Protein AF-A0A931MBK7-F1 (afdb_monomer_lite)

Radius of gyration: 20.85 Å; chains: 1; bounding box: 45×31×51 Å

Foldseek 3Di:
DDPDVVVVLVVLLVVLVVCVPPPNVQQCDADPLRAGSVLSVDPNSVVVSVVSVVCCVVVVPPPDDPPVPCLLVVCVVCLVVLVPQDDDVVVDPPVVLVVCSVVSPSDPVNVVVSVVSVCCRPPVD

pLDDT: mean 82.71, std 11.14, range [43.81, 96.56]

Sequence (125 aa):
MERNPVKRFKGQVIYAHIIKKAYPSFLNKLTDKGYAPGDLLTLTGKASIISGFISKKIFKKAGSADDSNSVDEAFEYNRPYFKSLSLNSELFNKQFFEQALQNGNCNHDFLVAMSQAYYHNHIAG

Secondary structure (DSSP, 8-state):
----HHHHHHHHHHHHHHHHHH-GGGGGPPPTTS--GGGGGSHHHHHHHHHHHHHHHHS--TT----TT-HHHHHHHHHHHHHT----TTTS-HHHHHHHHHHT---HHHHHHHHHHHHIIIII-

Structure (mmCIF, N/CA/C/O backbone):
data_AF-A0A931MBK7-F1
#
_entry.id   AF-A0A931MBK7-F1
#
loop_
_atom_site.group_PDB
_atom_site.id
_atom_site.type_symbol
_atom_site.label_atom_id
_atom_site.label_alt_id
_atom_site.label_comp_id
_atom_site.label_asym_id
_atom_site.label_entity_id
_atom_site.label_seq_id
_atom_site.pdbx_PDB_ins_code
_atom_site.Cartn_x
_atom_site.Cartn_y
_atom_site.Cartn_z
_atom_site.occupancy
_atom_site.B_iso_or_equiv
_atom_site.auth_seq_id
_atom_site.auth_comp_id
_atom_site.auth_asym_id
_atom_site.auth_atom_id
_atom_site.pdbx_PDB_model_num
ATOM 1 N N . MET A 1 1 ? 3.934 -8.242 5.032 1.00 55.31 1 MET A N 1
ATOM 2 C CA . MET A 1 1 ? 4.718 -7.596 3.950 1.00 55.31 1 MET A CA 1
ATOM 3 C C . MET A 1 1 ? 6.207 -7.702 4.260 1.00 55.31 1 MET A C 1
ATOM 5 O O . MET A 1 1 ? 6.573 -7.563 5.421 1.00 55.31 1 MET A O 1
ATOM 9 N N . GLU A 1 2 ? 7.050 -7.936 3.249 1.00 67.31 2 GLU A N 1
ATOM 10 C CA . GLU A 1 2 ? 8.518 -7.916 3.387 1.00 67.31 2 GLU A CA 1
ATOM 11 C C . GLU A 1 2 ? 8.984 -6.541 3.893 1.00 67.31 2 GLU A C 1
ATOM 13 O O . GLU A 1 2 ? 8.711 -5.520 3.251 1.00 67.31 2 GLU A O 1
ATOM 18 N N . ARG A 1 3 ? 9.660 -6.521 5.050 1.00 75.00 3 ARG A N 1
ATOM 19 C CA . ARG A 1 3 ? 10.104 -5.288 5.723 1.00 75.00 3 ARG A CA 1
ATOM 20 C C . ARG A 1 3 ? 11.399 -4.729 5.131 1.00 75.00 3 ARG A C 1
ATOM 22 O O . ARG A 1 3 ? 11.666 -3.544 5.295 1.00 75.00 3 ARG A O 1
ATOM 29 N N . ASN A 1 4 ? 12.198 -5.541 4.430 1.00 81.75 4 ASN A N 1
ATOM 30 C CA . ASN A 1 4 ? 13.456 -5.094 3.835 1.00 81.75 4 ASN A CA 1
ATOM 31 C C . ASN A 1 4 ? 13.233 -4.472 2.432 1.00 81.75 4 ASN A C 1
ATOM 33 O O . ASN A 1 4 ? 12.870 -5.194 1.496 1.00 81.75 4 ASN A O 1
ATOM 37 N N . PRO A 1 5 ? 13.508 -3.165 2.231 1.00 80.19 5 PRO A N 1
ATOM 38 C CA . PRO A 1 5 ? 13.262 -2.479 0.957 1.00 80.19 5 PRO A CA 1
ATOM 39 C C . PRO A 1 5 ? 14.062 -3.054 -0.216 1.00 80.19 5 PRO A C 1
ATOM 41 O O . PRO A 1 5 ? 13.561 -3.125 -1.337 1.00 80.19 5 PRO A O 1
ATOM 44 N N . VAL A 1 6 ? 15.291 -3.514 0.038 1.00 85.62 6 VAL A N 1
ATOM 45 C CA . VAL A 1 6 ? 16.171 -4.088 -0.989 1.00 85.62 6 VAL A CA 1
ATOM 46 C C . VAL A 1 6 ? 15.638 -5.442 -1.447 1.00 85.62 6 VAL A C 1
ATOM 48 O O . VAL A 1 6 ? 15.569 -5.707 -2.647 1.00 85.62 6 VAL A O 1
ATOM 51 N N . LYS A 1 7 ? 15.213 -6.297 -0.507 1.00 86.06 7 LYS A N 1
ATOM 52 C CA . LYS A 1 7 ? 14.571 -7.579 -0.842 1.00 86.06 7 LYS A CA 1
ATOM 53 C C . LYS A 1 7 ? 13.265 -7.355 -1.603 1.00 86.06 7 LYS A C 1
ATOM 55 O O . LYS A 1 7 ? 13.031 -8.019 -2.611 1.00 86.06 7 LYS A O 1
ATOM 60 N N . ARG A 1 8 ? 12.465 -6.369 -1.184 1.00 84.31 8 ARG A N 1
ATOM 61 C CA . ARG A 1 8 ? 11.230 -5.980 -1.876 1.00 84.31 8 ARG A CA 1
ATOM 62 C C . ARG A 1 8 ? 11.494 -5.549 -3.319 1.00 84.31 8 ARG A C 1
ATOM 64 O O . ARG A 1 8 ? 10.814 -6.030 -4.220 1.00 84.31 8 ARG A O 1
ATOM 71 N N . PHE A 1 9 ? 12.499 -4.705 -3.544 1.00 88.25 9 PHE A N 1
ATOM 72 C CA . PHE A 1 9 ? 12.889 -4.268 -4.885 1.00 88.25 9 PHE A CA 1
ATOM 73 C C . PHE A 1 9 ? 13.364 -5.437 -5.761 1.00 88.25 9 PHE A C 1
ATOM 75 O O . PHE A 1 9 ? 12.916 -5.579 -6.896 1.00 88.25 9 PHE A O 1
ATOM 82 N N . LYS A 1 10 ? 14.199 -6.339 -5.225 1.00 91.25 10 LYS A N 1
ATOM 83 C CA . LYS A 1 10 ? 14.627 -7.555 -5.944 1.00 91.25 10 LYS A CA 1
ATOM 84 C C . LYS A 1 10 ? 13.436 -8.418 -6.367 1.00 91.25 10 LYS A C 1
ATOM 86 O O . LYS A 1 10 ? 13.383 -8.848 -7.515 1.00 91.25 10 LYS A O 1
ATOM 91 N N . GLY A 1 11 ? 12.466 -8.616 -5.474 1.00 92.69 11 GLY A N 1
ATOM 92 C CA . GLY A 1 11 ? 11.230 -9.332 -5.793 1.00 92.69 11 GLY A CA 1
ATOM 93 C C . GLY A 1 11 ? 10.469 -8.686 -6.952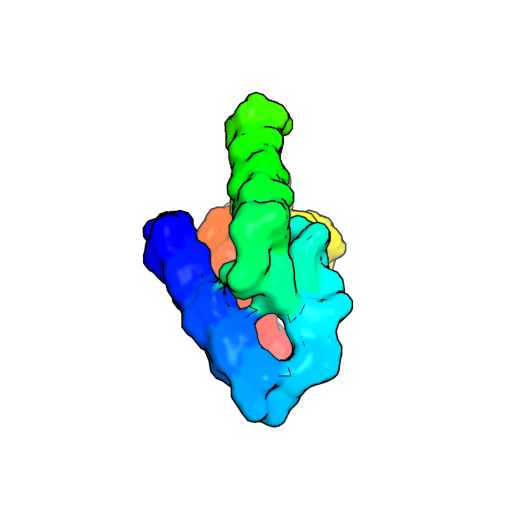 1.00 92.69 11 GLY A C 1
ATOM 94 O O . GLY A 1 11 ? 10.080 -9.371 -7.892 1.00 92.69 11 GLY A O 1
ATOM 95 N N . GLN A 1 12 ? 10.328 -7.359 -6.944 1.00 92.12 12 GLN A N 1
ATOM 96 C CA . GLN A 1 12 ? 9.671 -6.617 -8.027 1.00 92.12 12 GLN A CA 1
ATOM 97 C C . GLN A 1 12 ? 10.378 -6.793 -9.379 1.00 92.12 12 GLN A C 1
ATOM 99 O O . GLN A 1 12 ? 9.708 -6.989 -10.391 1.00 92.12 12 GLN A O 1
ATOM 104 N N . VAL A 1 13 ? 11.714 -6.785 -9.405 1.00 93.81 13 VAL A N 1
ATOM 105 C CA . VAL A 1 13 ? 12.496 -7.034 -10.631 1.00 93.81 13 VAL A CA 1
ATOM 106 C C . VAL A 1 13 ? 12.268 -8.454 -11.161 1.00 93.81 13 VAL A C 1
ATOM 108 O O . VAL A 1 13 ? 12.095 -8.639 -12.365 1.00 93.81 13 VAL A O 1
ATOM 111 N N . ILE A 1 14 ? 12.212 -9.456 -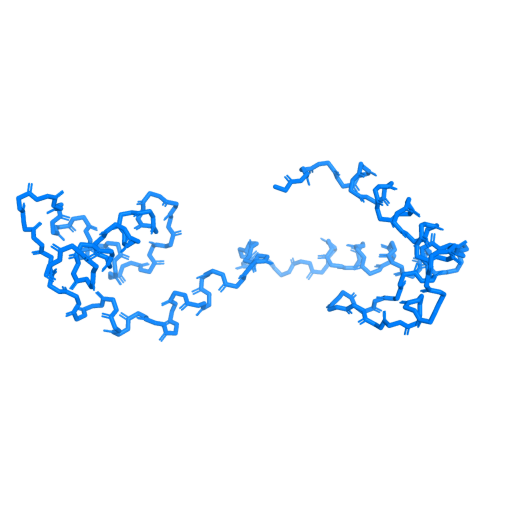10.277 1.00 95.31 14 ILE A N 1
ATOM 112 C CA . ILE A 1 14 ? 11.898 -10.841 -10.665 1.00 95.31 14 ILE A CA 1
ATOM 113 C C . ILE A 1 14 ? 10.502 -10.909 -11.29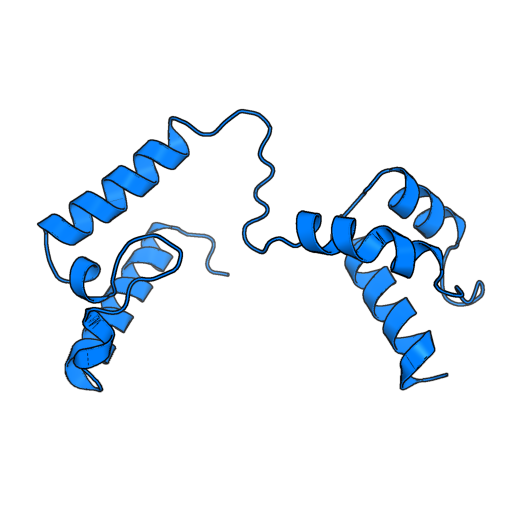5 1.00 95.31 14 ILE A C 1
ATOM 115 O O . ILE A 1 14 ? 10.353 -11.461 -12.385 1.00 95.31 14 ILE A O 1
ATOM 119 N N . TYR A 1 15 ? 9.496 -10.290 -10.669 1.00 93.50 15 TYR A N 1
ATOM 120 C CA . TYR A 1 15 ? 8.142 -10.235 -11.226 1.00 93.50 15 TYR A CA 1
ATOM 121 C C . TYR A 1 15 ? 8.098 -9.549 -12.593 1.00 93.50 15 TYR A C 1
ATOM 123 O O . TYR A 1 15 ? 7.443 -10.056 -13.498 1.00 93.50 15 TYR A O 1
ATOM 131 N N . ALA A 1 16 ? 8.837 -8.457 -12.791 1.00 94.69 16 ALA A N 1
ATOM 132 C CA . ALA A 1 16 ? 8.923 -7.799 -14.092 1.00 94.69 16 ALA A CA 1
ATOM 133 C C . ALA A 1 16 ? 9.509 -8.726 -15.177 1.00 94.69 16 ALA A C 1
ATOM 135 O O . ALA A 1 16 ? 9.005 -8.761 -16.300 1.00 94.69 16 ALA A O 1
ATOM 136 N N . HIS A 1 17 ? 10.519 -9.539 -14.848 1.00 96.56 17 HIS A N 1
ATOM 137 C CA . HIS A 1 17 ? 11.047 -10.548 -15.772 1.00 96.56 17 HIS A CA 1
ATOM 138 C C . HIS A 1 17 ? 10.052 -11.675 -16.070 1.00 96.56 17 HIS A C 1
ATOM 140 O O . HIS A 1 17 ? 9.988 -12.131 -17.213 1.00 96.56 17 HIS A O 1
ATOM 146 N N . ILE A 1 18 ? 9.271 -12.112 -15.078 1.00 96.19 18 ILE A N 1
ATOM 147 C CA . ILE A 1 18 ? 8.207 -13.106 -15.272 1.00 96.19 18 ILE A CA 1
ATOM 148 C C . ILE A 1 18 ? 7.127 -12.539 -16.198 1.00 96.19 18 ILE A C 1
ATOM 150 O O . ILE A 1 18 ? 6.794 -13.177 -17.192 1.00 96.19 18 ILE A O 1
ATOM 154 N N . ILE A 1 19 ? 6.647 -11.318 -15.941 1.00 95.06 19 ILE A N 1
ATOM 155 C CA . ILE A 1 19 ? 5.647 -10.633 -16.775 1.00 95.06 19 ILE A CA 1
ATOM 156 C C . ILE A 1 19 ? 6.155 -10.486 -18.210 1.00 95.06 19 ILE A C 1
ATOM 158 O O . ILE A 1 19 ? 5.424 -10.785 -19.149 1.00 95.06 19 ILE A O 1
ATOM 162 N N . LYS A 1 20 ? 7.427 -10.113 -18.397 1.00 95.94 20 LYS A N 1
ATOM 163 C CA . LYS A 1 20 ? 8.042 -10.016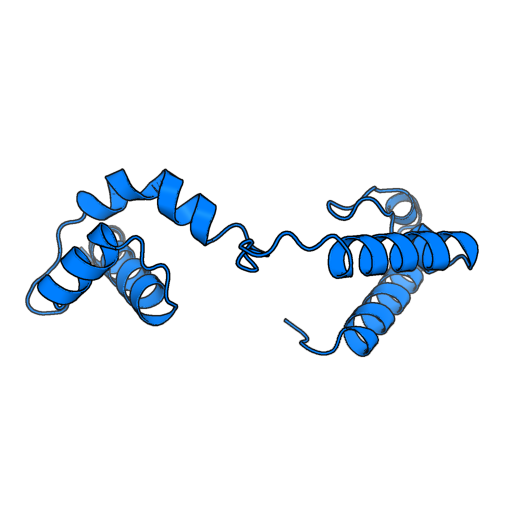 -19.728 1.00 95.94 20 LYS A CA 1
ATOM 164 C C . LYS A 1 20 ? 7.973 -11.325 -20.517 1.00 95.94 20 LYS A C 1
ATOM 166 O O . LYS A 1 20 ? 7.898 -11.272 -21.738 1.00 95.94 20 LYS A O 1
ATOM 171 N N . LYS A 1 21 ? 8.038 -12.478 -19.847 1.00 95.88 21 LYS A N 1
ATOM 172 C CA . LYS A 1 21 ? 7.967 -13.792 -20.500 1.00 95.88 21 LYS A CA 1
ATOM 173 C C . LYS A 1 21 ? 6.535 -14.293 -20.665 1.00 95.88 21 LYS A C 1
ATOM 175 O O . LYS A 1 21 ? 6.218 -14.857 -21.702 1.00 95.88 21 LYS A O 1
ATOM 180 N N . ALA A 1 22 ? 5.698 -14.111 -19.648 1.00 96.38 22 ALA A N 1
ATOM 181 C CA . ALA A 1 22 ? 4.357 -14.682 -19.606 1.00 96.38 22 ALA A CA 1
ATOM 182 C C . ALA A 1 22 ? 3.315 -13.810 -20.319 1.00 96.38 22 ALA A C 1
ATOM 184 O O . ALA A 1 22 ? 2.459 -14.332 -21.026 1.00 96.38 22 ALA A O 1
ATOM 185 N N . TYR A 1 23 ? 3.367 -12.488 -20.126 1.00 94.44 23 TYR A N 1
ATOM 186 C CA . TYR A 1 23 ? 2.359 -11.568 -20.649 1.00 94.44 23 TYR A CA 1
ATOM 187 C C . TYR A 1 23 ? 2.911 -10.133 -20.815 1.00 94.44 23 TYR A C 1
ATOM 189 O O . TYR A 1 23 ? 2.678 -9.259 -19.972 1.00 94.44 23 TYR A O 1
ATOM 197 N N . PRO A 1 24 ? 3.659 -9.856 -21.903 1.00 94.06 24 PRO A N 1
ATOM 198 C CA . PRO A 1 24 ? 4.425 -8.616 -22.068 1.00 94.06 24 PRO A CA 1
ATOM 199 C C . PRO A 1 24 ? 3.602 -7.324 -22.033 1.00 94.06 24 PRO A C 1
ATOM 201 O O . PRO A 1 24 ? 4.118 -6.282 -21.635 1.00 94.06 24 PRO A O 1
ATOM 204 N N . SER A 1 25 ? 2.323 -7.364 -22.418 1.00 94.31 25 SER A N 1
ATOM 205 C CA . SER A 1 25 ? 1.459 -6.174 -22.451 1.00 94.31 25 SER A CA 1
ATOM 206 C C . SER A 1 25 ? 1.233 -5.556 -21.066 1.00 94.31 25 SER A C 1
ATOM 208 O O . SER A 1 25 ? 0.906 -4.375 -20.959 1.00 94.31 25 SER A O 1
ATOM 210 N N . PHE A 1 26 ? 1.462 -6.312 -19.988 1.00 93.56 26 PHE A N 1
ATOM 211 C CA . PHE A 1 26 ? 1.386 -5.802 -18.618 1.00 93.56 26 PHE A CA 1
ATOM 212 C C . PHE A 1 26 ? 2.612 -4.985 -18.200 1.00 93.56 26 PHE A C 1
ATOM 214 O O . PHE A 1 26 ? 2.541 -4.267 -17.205 1.00 93.56 26 PHE A O 1
ATOM 221 N N . LEU A 1 27 ? 3.716 -5.026 -18.954 1.00 93.19 27 LEU A N 1
ATOM 222 C CA . LEU A 1 27 ? 4.914 -4.248 -18.628 1.00 93.19 27 LEU A CA 1
ATOM 223 C C . LEU A 1 27 ? 4.680 -2.737 -18.669 1.00 93.19 27 LEU A C 1
ATOM 225 O O . LEU A 1 27 ? 5.371 -2.014 -17.959 1.00 93.19 27 LEU A O 1
ATOM 229 N N . ASN A 1 28 ? 3.704 -2.278 -19.452 1.00 93.62 28 ASN A N 1
ATOM 230 C CA . ASN A 1 28 ? 3.422 -0.856 -19.656 1.00 93.62 28 ASN A CA 1
ATOM 231 C C . ASN A 1 28 ? 2.250 -0.350 -18.800 1.00 93.62 28 ASN A C 1
ATOM 233 O O . ASN A 1 28 ? 1.825 0.793 -18.950 1.00 93.62 28 ASN A O 1
ATOM 237 N N . LYS A 1 29 ? 1.689 -1.192 -17.922 1.00 93.12 29 LYS A N 1
ATOM 238 C CA . LYS A 1 29 ? 0.610 -0.779 -17.020 1.00 93.12 29 LYS A CA 1
ATOM 239 C C . LYS A 1 29 ? 1.186 0.017 -15.856 1.00 93.12 29 LYS A C 1
ATOM 241 O O . LYS A 1 29 ? 2.030 -0.489 -15.121 1.00 93.12 29 LYS A O 1
ATOM 246 N N . LEU A 1 30 ? 0.709 1.247 -15.688 1.00 91.62 30 LEU A N 1
ATOM 247 C CA . LEU A 1 30 ? 1.093 2.095 -14.570 1.00 91.62 30 LEU A CA 1
ATOM 248 C C . LEU A 1 30 ? 0.577 1.489 -13.260 1.00 91.62 30 LEU A C 1
ATOM 250 O O . LEU A 1 30 ? -0.575 1.070 -13.175 1.00 91.62 30 LEU A O 1
ATOM 254 N N . THR A 1 31 ? 1.439 1.427 -12.253 1.00 87.94 31 THR A N 1
ATOM 255 C CA . THR A 1 31 ? 1.042 1.055 -10.891 1.00 87.94 31 THR A CA 1
ATOM 256 C C . THR A 1 31 ? 0.619 2.295 -10.107 1.00 87.94 31 THR A C 1
ATOM 258 O O . THR A 1 31 ? 1.023 3.408 -10.445 1.00 87.94 31 THR A O 1
ATOM 261 N N . ASP A 1 32 ? -0.060 2.107 -8.976 1.00 79.81 32 ASP A N 1
ATOM 262 C CA . ASP A 1 32 ? -0.417 3.195 -8.042 1.00 79.81 32 ASP A CA 1
ATOM 263 C C . ASP A 1 32 ? 0.808 3.942 -7.478 1.00 79.81 32 ASP A C 1
ATOM 265 O O . ASP A 1 32 ? 0.704 4.981 -6.830 1.00 79.81 32 ASP A O 1
ATOM 269 N N . LYS A 1 33 ? 2.013 3.417 -7.726 1.00 77.50 33 LYS A N 1
ATOM 270 C CA . LYS A 1 33 ? 3.286 4.033 -7.344 1.00 77.50 33 LYS A CA 1
ATOM 271 C C . LYS A 1 33 ? 3.850 4.970 -8.411 1.00 77.50 33 LYS A C 1
ATOM 273 O O . LYS A 1 33 ? 4.904 5.556 -8.169 1.00 77.50 33 LYS A O 1
ATOM 278 N N . GLY A 1 34 ? 3.188 5.094 -9.560 1.00 83.62 34 GLY A N 1
ATOM 279 C CA . 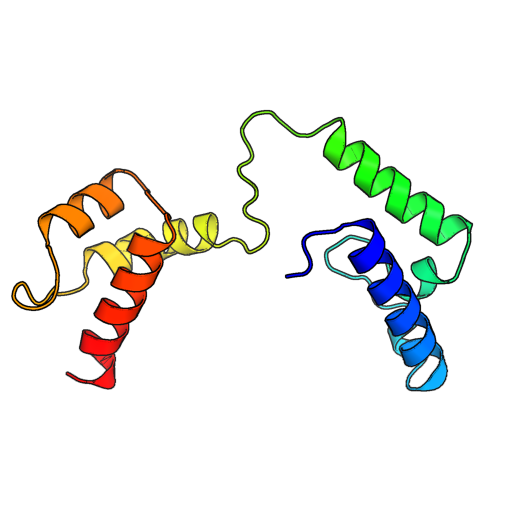GLY A 1 34 ? 3.593 5.975 -10.654 1.00 83.62 34 GLY A CA 1
ATOM 280 C C . GLY A 1 34 ? 4.715 5.424 -11.539 1.00 83.62 34 GLY A C 1
ATOM 281 O O . GLY A 1 34 ? 5.314 6.188 -12.284 1.00 83.62 34 GLY A O 1
ATOM 282 N N . TYR A 1 35 ? 5.005 4.121 -11.470 1.00 88.69 35 TYR A N 1
ATOM 283 C CA . TYR A 1 35 ? 5.923 3.437 -12.391 1.00 88.69 35 TYR A CA 1
ATOM 284 C C . TYR A 1 35 ? 5.273 2.175 -12.961 1.00 88.69 35 TYR A C 1
ATOM 286 O O . TYR A 1 35 ? 4.376 1.602 -12.333 1.00 88.69 35 TYR A O 1
ATOM 294 N N . ALA A 1 36 ? 5.720 1.727 -14.129 1.00 93.38 36 ALA A N 1
ATOM 295 C CA . ALA A 1 36 ? 5.270 0.499 -14.774 1.00 93.38 36 ALA A CA 1
ATOM 296 C C . ALA A 1 36 ? 6.267 -0.656 -14.537 1.00 93.38 36 ALA A C 1
ATOM 298 O O . ALA A 1 36 ? 7.456 -0.417 -14.313 1.00 93.38 36 ALA A O 1
ATOM 299 N N . PRO A 1 37 ? 5.847 -1.936 -14.592 1.00 93.62 37 PRO A N 1
ATOM 300 C CA . PRO A 1 37 ? 6.768 -3.058 -14.403 1.00 93.62 37 PRO A CA 1
ATOM 301 C C . PRO A 1 37 ? 7.957 -3.059 -15.377 1.00 93.62 37 PRO A C 1
ATOM 303 O O . PRO A 1 37 ? 9.041 -3.507 -15.011 1.00 93.62 37 PRO A O 1
ATOM 306 N N . GLY A 1 38 ? 7.789 -2.531 -16.592 1.00 93.50 38 GLY A N 1
ATOM 307 C CA . GLY A 1 38 ? 8.862 -2.370 -17.574 1.00 93.50 38 GLY A CA 1
ATOM 308 C C . GLY A 1 38 ? 9.995 -1.450 -17.107 1.00 93.50 38 GLY A C 1
ATOM 309 O O . GLY A 1 38 ? 11.157 -1.716 -17.418 1.00 93.50 38 GLY A O 1
ATOM 310 N N . ASP A 1 39 ? 9.696 -0.445 -16.281 1.00 92.56 39 ASP A N 1
ATOM 311 C CA . ASP A 1 39 ? 10.689 0.494 -15.741 1.00 92.56 39 ASP A CA 1
ATOM 312 C C . ASP A 1 39 ? 11.698 -0.205 -14.819 1.00 92.56 39 ASP A C 1
ATOM 314 O O . ASP A 1 39 ? 12.856 0.194 -14.719 1.00 92.56 39 ASP A O 1
ATOM 318 N N . LEU A 1 40 ? 11.299 -1.316 -14.192 1.00 93.12 40 LEU A N 1
ATOM 319 C CA . LEU A 1 40 ? 12.181 -2.140 -13.361 1.00 93.12 40 LEU A CA 1
ATOM 320 C C . LEU A 1 40 ? 13.222 -2.916 -14.177 1.00 93.12 40 LEU A C 1
ATOM 322 O O . LEU A 1 40 ? 14.135 -3.503 -13.592 1.00 93.12 40 LEU A O 1
ATOM 326 N N . LEU A 1 41 ? 13.097 -2.954 -15.505 1.00 93.12 41 LEU A N 1
ATOM 327 C CA . LEU A 1 41 ? 14.005 -3.677 -16.395 1.00 93.12 41 LEU A CA 1
ATOM 328 C C . LEU A 1 41 ? 15.053 -2.762 -17.040 1.00 93.12 41 LEU A C 1
ATOM 330 O O . LEU A 1 41 ? 16.071 -3.263 -17.517 1.00 93.12 41 LEU A O 1
ATOM 334 N N . THR A 1 42 ? 14.846 -1.444 -17.025 1.00 92.12 42 THR A N 1
ATOM 335 C CA . THR A 1 42 ? 15.746 -0.452 -17.632 1.00 92.12 42 THR A CA 1
ATOM 336 C C . THR A 1 42 ? 16.526 0.317 -16.568 1.00 92.12 42 THR A C 1
ATOM 338 O O . THR A 1 42 ? 16.087 0.467 -15.430 1.00 92.12 42 THR A O 1
ATOM 341 N N . LEU A 1 43 ? 17.721 0.807 -16.907 1.00 86.00 43 LEU A N 1
ATOM 342 C CA . LEU A 1 43 ? 18.527 1.598 -15.966 1.00 86.00 43 LEU A CA 1
ATOM 343 C C . LEU A 1 43 ? 17.876 2.956 -15.661 1.00 86.00 43 LEU A C 1
ATOM 345 O O . LEU A 1 43 ? 17.848 3.379 -14.508 1.00 86.00 43 LEU A O 1
ATOM 349 N N . THR A 1 44 ? 17.301 3.599 -16.678 1.00 86.94 44 THR A N 1
ATOM 350 C CA . THR A 1 44 ? 16.581 4.875 -16.564 1.00 86.94 44 THR A CA 1
ATOM 351 C C . THR A 1 44 ? 15.302 4.739 -15.737 1.00 86.94 44 THR A C 1
ATOM 353 O O . THR A 1 44 ? 15.059 5.559 -14.853 1.00 86.94 44 THR A O 1
ATOM 356 N N . GLY A 1 45 ? 14.527 3.671 -15.947 1.00 84.00 45 GLY A N 1
ATOM 357 C CA . GLY A 1 45 ? 13.325 3.387 -15.163 1.00 84.00 45 GLY A CA 1
ATOM 358 C C . GLY A 1 45 ? 13.645 3.101 -13.695 1.00 84.00 45 GLY A C 1
ATOM 359 O O . GLY A 1 45 ? 13.047 3.698 -12.800 1.00 84.00 45 GLY A O 1
ATOM 360 N N . LYS A 1 46 ? 14.681 2.296 -13.420 1.00 87.75 46 LYS A N 1
ATOM 361 C CA . LYS A 1 46 ? 15.176 2.077 -12.049 1.00 87.75 46 LYS A CA 1
ATOM 362 C C . LYS A 1 46 ? 15.600 3.383 -11.374 1.00 87.75 46 LYS A C 1
ATOM 364 O O . LYS A 1 46 ? 15.273 3.581 -10.206 1.00 87.75 46 LYS A O 1
ATOM 369 N N . ALA A 1 47 ? 16.294 4.272 -12.088 1.00 84.25 47 ALA A N 1
ATOM 370 C CA . ALA A 1 47 ? 16.702 5.572 -11.555 1.00 84.25 47 ALA A CA 1
ATOM 371 C C . ALA A 1 47 ? 15.497 6.463 -11.201 1.00 84.25 47 ALA A C 1
ATOM 373 O O . ALA A 1 47 ? 15.494 7.063 -10.128 1.00 84.25 47 ALA A O 1
ATOM 374 N N . SER A 1 48 ? 14.455 6.484 -12.040 1.00 83.12 48 SER A N 1
ATOM 375 C CA . SER A 1 48 ? 13.192 7.195 -11.774 1.00 83.12 48 SER A CA 1
ATOM 376 C C . SER A 1 48 ? 12.470 6.669 -10.522 1.00 83.12 48 SER A C 1
ATOM 378 O O . SER A 1 48 ? 12.015 7.431 -9.670 1.00 83.12 48 SER A O 1
ATOM 380 N N . ILE A 1 49 ? 12.434 5.347 -10.336 1.00 85.56 49 ILE A N 1
ATOM 381 C CA . ILE A 1 49 ? 11.822 4.726 -9.150 1.00 85.56 49 ILE A CA 1
ATOM 382 C C . ILE A 1 49 ? 12.599 5.092 -7.877 1.00 85.56 49 ILE A C 1
ATOM 384 O O . ILE A 1 49 ? 12.006 5.409 -6.842 1.00 85.56 49 ILE A O 1
ATOM 388 N N . ILE A 1 50 ? 13.932 5.056 -7.946 1.00 83.88 50 ILE A N 1
ATOM 389 C CA . ILE A 1 50 ? 14.806 5.393 -6.818 1.00 83.88 50 ILE A CA 1
ATOM 390 C C . ILE A 1 50 ? 14.691 6.880 -6.468 1.00 83.88 50 ILE A C 1
ATOM 392 O O . ILE A 1 50 ? 14.578 7.204 -5.285 1.00 83.88 50 ILE A O 1
ATOM 396 N N . SER A 1 51 ? 14.665 7.781 -7.453 1.00 81.12 51 SER A N 1
ATOM 397 C CA . SER A 1 51 ? 14.509 9.218 -7.200 1.00 81.12 51 SER A CA 1
ATOM 398 C C . SER A 1 51 ? 13.160 9.533 -6.548 1.00 81.12 51 SER A C 1
ATOM 400 O O . SER A 1 51 ? 13.124 10.302 -5.589 1.00 81.12 51 SER A O 1
ATOM 402 N N . GLY A 1 52 ? 12.078 8.866 -6.966 1.00 77.25 52 GLY A N 1
ATOM 403 C CA . GLY A 1 52 ? 10.764 8.956 -6.323 1.00 77.25 52 GLY A CA 1
ATOM 404 C C . GLY A 1 52 ? 10.737 8.414 -4.887 1.00 77.25 52 GLY A C 1
ATOM 405 O O . GLY A 1 52 ? 10.042 8.948 -4.023 1.00 77.25 52 GLY A O 1
ATOM 406 N N . PHE A 1 53 ? 11.511 7.369 -4.589 1.00 76.94 53 PHE A N 1
ATOM 407 C CA . PHE A 1 53 ? 11.656 6.863 -3.221 1.00 76.94 53 PHE A CA 1
ATOM 408 C C . PHE A 1 53 ? 12.450 7.832 -2.333 1.00 76.94 53 PHE A C 1
ATOM 410 O O . PHE A 1 53 ? 12.064 8.095 -1.193 1.00 76.94 53 PHE A O 1
ATOM 417 N N . ILE A 1 54 ? 13.547 8.382 -2.858 1.00 78.75 54 ILE A N 1
ATOM 418 C CA . ILE A 1 54 ? 14.388 9.354 -2.157 1.00 78.75 54 ILE A CA 1
ATOM 419 C C . ILE A 1 54 ? 13.605 10.641 -1.897 1.00 78.75 54 ILE A C 1
ATOM 421 O O . ILE A 1 54 ? 13.610 11.119 -0.766 1.00 78.75 54 ILE A O 1
ATOM 425 N N . SER A 1 55 ? 12.876 11.164 -2.885 1.00 76.44 55 SER A N 1
ATOM 426 C CA . SER A 1 55 ? 12.057 12.366 -2.712 1.00 76.44 55 SER A CA 1
ATOM 427 C C . SER A 1 55 ? 10.995 12.164 -1.631 1.00 76.44 55 SER A C 1
ATOM 429 O O . SER A 1 55 ? 10.891 12.986 -0.730 1.00 76.44 55 SER A O 1
ATOM 431 N N . LYS A 1 56 ? 10.295 11.024 -1.608 1.00 72.62 56 LYS A N 1
ATOM 432 C CA . LYS A 1 56 ? 9.345 10.694 -0.530 1.00 72.62 56 LYS A CA 1
ATOM 433 C C . LYS A 1 56 ? 9.999 10.591 0.847 1.00 72.62 56 LYS A C 1
ATOM 435 O O . LYS A 1 56 ? 9.356 10.891 1.847 1.00 72.62 56 LYS A O 1
ATOM 440 N N . LYS A 1 57 ? 11.261 10.162 0.919 1.00 72.94 57 LYS A N 1
ATOM 441 C CA . LYS A 1 57 ? 12.007 10.067 2.180 1.00 72.94 57 LYS A CA 1
ATOM 442 C C . LYS A 1 57 ? 12.517 11.428 2.662 1.00 72.94 57 LYS A C 1
ATOM 444 O O . LYS A 1 57 ? 12.521 11.661 3.864 1.00 72.94 57 LYS A O 1
ATOM 449 N N . ILE A 1 58 ? 12.929 12.304 1.745 1.00 73.50 58 ILE A N 1
ATOM 450 C CA . ILE A 1 58 ? 13.441 13.651 2.044 1.00 73.50 58 ILE A CA 1
ATOM 451 C C . ILE A 1 58 ? 12.294 14.618 2.351 1.00 73.50 58 ILE A C 1
ATOM 453 O O . ILE A 1 58 ? 12.338 15.334 3.342 1.00 73.50 58 ILE A O 1
ATOM 457 N N . PHE A 1 59 ? 11.240 14.603 1.536 1.00 68.50 59 PHE A N 1
ATOM 458 C CA . PHE A 1 59 ? 10.064 15.462 1.682 1.00 68.50 59 PHE A CA 1
ATOM 459 C C . PHE A 1 59 ? 8.975 14.829 2.553 1.00 68.50 59 PHE A C 1
ATOM 461 O O . PHE A 1 59 ? 7.810 15.225 2.473 1.00 68.50 59 PHE A O 1
ATOM 468 N N . LYS A 1 60 ? 9.323 13.831 3.377 1.00 59.53 60 LYS A N 1
ATOM 469 C CA . LYS A 1 60 ? 8.370 13.202 4.290 1.00 59.53 60 LYS A CA 1
ATOM 470 C C . LYS A 1 60 ? 7.896 14.271 5.279 1.00 59.53 60 LYS A C 1
ATOM 472 O O . LYS A 1 60 ? 8.631 14.654 6.185 1.00 59.53 60 LYS A O 1
ATOM 477 N N . LYS A 1 61 ? 6.680 14.786 5.075 1.00 53.09 61 LYS A N 1
ATOM 478 C CA . LYS A 1 61 ? 6.023 15.720 5.996 1.00 53.09 61 LYS A CA 1
ATOM 479 C C . LYS A 1 61 ? 6.000 15.061 7.377 1.00 53.09 61 LYS A C 1
ATOM 481 O O . LYS A 1 61 ? 5.423 13.978 7.525 1.00 53.09 61 LYS A O 1
ATOM 486 N N . ALA A 1 62 ? 6.648 15.689 8.358 1.00 43.81 62 ALA A N 1
ATOM 487 C CA . ALA A 1 62 ? 6.543 15.291 9.756 1.00 43.81 62 ALA A CA 1
ATOM 488 C C . ALA A 1 62 ? 5.051 15.276 10.129 1.00 43.81 62 ALA A C 1
ATOM 490 O O . ALA A 1 62 ? 4.396 16.313 10.059 1.00 43.81 62 ALA A O 1
ATOM 491 N N . GLY A 1 63 ? 4.502 14.091 10.410 1.00 48.28 63 GLY A N 1
ATOM 492 C CA . GLY A 1 63 ? 3.090 13.911 10.768 1.00 48.28 63 GLY A CA 1
ATOM 493 C C . GLY A 1 63 ? 2.276 12.964 9.881 1.00 48.28 63 GLY A C 1
ATOM 494 O O . GLY A 1 63 ? 1.166 12.623 10.263 1.00 48.28 63 GLY A O 1
ATOM 495 N N . SER A 1 64 ? 2.799 12.480 8.747 1.00 47.84 64 SER A N 1
ATOM 496 C CA . SER A 1 64 ? 2.144 11.361 8.043 1.00 47.84 64 SER A CA 1
ATOM 497 C C . SER A 1 64 ? 2.542 10.039 8.702 1.00 47.84 64 SER A C 1
ATOM 499 O O . SER A 1 64 ? 3.632 9.509 8.459 1.00 47.84 64 SER A O 1
ATOM 501 N N . ALA A 1 65 ? 1.683 9.536 9.592 1.00 53.62 65 ALA A N 1
ATOM 502 C CA . ALA A 1 65 ? 1.716 8.129 9.969 1.00 53.62 65 ALA A CA 1
ATOM 503 C C . ALA A 1 65 ? 1.646 7.290 8.680 1.00 53.62 65 ALA A C 1
ATOM 505 O O . ALA A 1 65 ? 1.012 7.688 7.703 1.00 53.62 65 ALA A O 1
ATOM 506 N N . ASP A 1 66 ? 2.405 6.198 8.632 1.00 58.44 66 ASP A N 1
ATOM 507 C CA . ASP A 1 66 ? 2.536 5.346 7.450 1.00 58.44 66 ASP A CA 1
ATOM 508 C C . ASP A 1 66 ? 1.244 4.547 7.235 1.00 58.44 66 ASP A C 1
ATOM 510 O O . ASP A 1 66 ? 1.197 3.352 7.517 1.00 58.44 66 ASP A O 1
ATOM 514 N N . ASP A 1 67 ? 0.188 5.202 6.751 1.00 62.75 67 ASP A N 1
ATOM 515 C CA . ASP A 1 67 ? -1.065 4.544 6.396 1.00 62.75 67 ASP A CA 1
ATOM 516 C C . ASP A 1 67 ? -0.975 3.923 4.993 1.00 62.75 67 ASP A C 1
ATOM 518 O O . ASP A 1 67 ? -1.715 4.240 4.064 1.00 62.75 67 ASP A O 1
ATOM 522 N N . SER A 1 68 ? 0.006 3.038 4.800 1.00 61.22 68 SER A N 1
ATOM 523 C CA . SER A 1 68 ? 0.299 2.430 3.494 1.00 61.22 68 SER A CA 1
ATOM 524 C C . SER A 1 68 ? -0.874 1.628 2.908 1.00 61.22 68 SER A C 1
ATOM 526 O O . SER A 1 68 ? -0.788 1.231 1.744 1.00 61.22 68 SER A O 1
ATOM 528 N N . ASN A 1 69 ? -1.909 1.339 3.699 1.00 67.94 69 ASN A N 1
ATOM 529 C CA . ASN A 1 69 ? -3.082 0.571 3.292 1.00 67.94 69 ASN A CA 1
ATOM 530 C C . ASN A 1 69 ? -4.395 1.365 3.451 1.00 67.94 69 ASN A C 1
ATOM 532 O O . ASN A 1 69 ? -5.455 0.749 3.350 1.00 67.94 69 ASN A O 1
ATOM 536 N N . SER A 1 70 ? -4.338 2.678 3.707 1.00 75.50 70 SER A N 1
ATOM 537 C CA . SER A 1 70 ? -5.515 3.523 3.973 1.00 75.50 70 SER A CA 1
ATOM 538 C C . SER A 1 70 ? -6.429 2.970 5.085 1.00 75.50 70 SER A C 1
ATOM 540 O O . SER A 1 70 ? -7.647 3.100 5.019 1.00 75.50 70 SER A O 1
ATOM 542 N N . VAL A 1 71 ? -5.864 2.282 6.081 1.00 79.62 71 VAL A N 1
ATOM 543 C CA . VAL A 1 71 ? -6.578 1.705 7.228 1.00 79.62 71 VAL A CA 1
ATOM 544 C C . VAL A 1 71 ? -7.128 2.802 8.124 1.00 79.62 71 VAL A C 1
ATOM 546 O O . VAL A 1 71 ? -8.278 2.698 8.547 1.00 79.62 71 VAL A O 1
ATOM 549 N N . ASP A 1 72 ? -6.346 3.848 8.385 1.00 79.62 72 ASP A N 1
ATOM 550 C CA . ASP A 1 72 ? -6.787 4.972 9.207 1.00 79.62 72 ASP A CA 1
ATOM 551 C C . ASP A 1 72 ? -7.869 5.755 8.457 1.00 79.62 72 ASP A C 1
ATOM 553 O O . ASP A 1 72 ? -8.939 6.014 9.003 1.00 79.62 72 ASP A O 1
ATOM 557 N N . GLU A 1 73 ? -7.653 6.041 7.169 1.00 80.88 73 GLU A N 1
ATOM 558 C CA . GLU A 1 73 ? -8.654 6.705 6.322 1.00 80.88 73 GLU A CA 1
ATOM 559 C C . GLU A 1 73 ? -9.959 5.901 6.213 1.00 80.88 73 GLU A C 1
ATOM 561 O O . GLU A 1 73 ? -11.055 6.451 6.367 1.00 80.88 73 GLU A O 1
ATOM 566 N N . ALA A 1 74 ? -9.865 4.589 5.981 1.00 84.00 74 ALA A N 1
ATOM 567 C CA . ALA A 1 74 ? -11.026 3.711 5.913 1.00 84.00 74 ALA A CA 1
ATOM 568 C C . ALA A 1 74 ? -11.744 3.626 7.262 1.00 84.00 74 ALA A C 1
ATOM 570 O O . ALA A 1 74 ? -12.977 3.600 7.298 1.00 84.00 74 ALA A O 1
ATOM 571 N N . PHE A 1 75 ? -11.006 3.597 8.371 1.00 85.50 75 PHE A N 1
ATOM 572 C CA . PHE A 1 75 ? -11.603 3.624 9.696 1.00 85.50 75 PHE A CA 1
ATOM 573 C C . PHE A 1 75 ? -12.363 4.928 9.935 1.00 85.50 75 PHE A C 1
ATOM 575 O O . PHE A 1 75 ? -13.525 4.873 10.331 1.00 85.50 75 PHE A O 1
ATOM 582 N N . GLU A 1 76 ? -11.763 6.085 9.645 1.00 84.62 76 GLU A N 1
ATOM 583 C CA . GLU A 1 76 ? -12.418 7.386 9.807 1.00 84.62 76 GLU A CA 1
ATOM 584 C C . GLU A 1 76 ? -13.701 7.492 8.986 1.00 84.62 76 GLU A C 1
ATOM 586 O O . GLU A 1 76 ? -14.738 7.906 9.512 1.00 84.62 76 GLU A O 1
ATOM 591 N N . TYR A 1 77 ? -13.663 7.049 7.728 1.00 87.56 77 TYR A N 1
ATOM 592 C CA . TYR A 1 77 ? -14.838 7.012 6.861 1.00 87.56 77 TYR A CA 1
ATOM 593 C C . TYR A 1 77 ? -15.975 6.166 7.459 1.00 87.56 77 TYR A C 1
ATOM 595 O O . TYR A 1 77 ? -17.138 6.568 7.431 1.00 87.56 77 TYR A O 1
ATOM 603 N N . ASN A 1 78 ? -15.643 5.013 8.047 1.00 87.31 78 ASN A N 1
ATOM 604 C CA . ASN A 1 78 ? -16.612 4.080 8.628 1.00 87.31 78 ASN A CA 1
ATOM 605 C C . ASN A 1 78 ? -16.895 4.326 10.121 1.00 87.31 78 ASN A C 1
ATOM 607 O O . ASN A 1 78 ? -17.722 3.632 10.719 1.00 87.31 78 ASN A O 1
ATOM 611 N N . ARG A 1 79 ? -16.258 5.320 10.750 1.00 86.56 79 ARG A N 1
ATOM 612 C CA . ARG A 1 79 ? -16.375 5.592 12.190 1.00 86.56 79 ARG A CA 1
ATOM 613 C C . ARG A 1 79 ? -17.831 5.746 12.662 1.00 86.56 79 ARG A C 1
ATOM 615 O O . ARG A 1 79 ? -18.141 5.211 13.728 1.00 86.56 79 ARG A O 1
ATOM 622 N N . PRO A 1 80 ? -18.747 6.421 11.931 1.00 88.56 80 PRO A N 1
ATOM 623 C CA . PRO A 1 80 ? -20.148 6.519 12.345 1.00 88.56 80 PRO A CA 1
ATOM 624 C C . PRO A 1 80 ? -20.837 5.156 12.470 1.00 88.56 80 PRO A C 1
ATOM 626 O O . PRO A 1 80 ? -21.554 4.925 13.438 1.00 88.56 80 PRO A O 1
ATOM 629 N N . TYR A 1 81 ? -20.566 4.242 11.537 1.00 87.12 81 TYR A N 1
ATOM 630 C CA . TYR A 1 81 ? -21.091 2.879 11.571 1.00 87.12 81 TYR A CA 1
ATOM 631 C C . TYR A 1 81 ? -20.541 2.098 12.771 1.00 87.12 81 TYR A C 1
ATOM 633 O O . TYR A 1 81 ? -21.279 1.446 13.506 1.00 87.12 81 TYR A O 1
ATOM 641 N N . PHE A 1 82 ? -19.239 2.212 13.030 1.00 84.88 82 PHE A N 1
ATOM 642 C CA . PHE A 1 82 ? -18.627 1.538 14.172 1.00 84.88 82 PHE A CA 1
ATOM 643 C C . PHE A 1 82 ? -19.159 2.035 15.520 1.00 84.88 82 PHE A C 1
ATOM 645 O O . PHE A 1 82 ? -19.302 1.240 16.445 1.00 84.88 82 PHE A O 1
ATOM 652 N N . LYS A 1 83 ? -19.531 3.316 15.622 1.00 85.38 83 LYS A N 1
ATOM 653 C CA . LYS A 1 83 ? -20.194 3.870 16.812 1.00 85.38 83 LYS A CA 1
ATOM 654 C C . LYS A 1 83 ? -21.610 3.331 17.032 1.00 85.38 83 LYS A C 1
ATOM 656 O O . LYS A 1 83 ? -22.083 3.382 18.162 1.00 85.38 83 LYS A O 1
ATOM 661 N N . SER A 1 84 ? -22.284 2.841 15.991 1.00 86.69 84 SER A N 1
ATOM 662 C CA . SER A 1 84 ? -23.645 2.301 16.093 1.00 86.69 84 SER A CA 1
ATOM 663 C C . SER A 1 84 ? -23.700 0.790 16.334 1.00 86.69 84 SER A C 1
ATOM 665 O O . SER A 1 84 ? -24.794 0.247 16.461 1.00 86.69 84 SER A O 1
ATOM 667 N N . LEU A 1 85 ? -22.559 0.091 16.373 1.00 84.06 85 LEU A N 1
ATOM 668 C CA . LEU A 1 85 ? -22.531 -1.352 16.614 1.00 84.06 85 LEU A CA 1
ATOM 669 C C . LEU A 1 85 ? -23.000 -1.684 18.035 1.00 84.06 85 LEU A C 1
ATOM 671 O O . LEU A 1 85 ? -22.488 -1.157 19.024 1.00 84.06 85 LEU A O 1
ATOM 675 N N . SER A 1 86 ? -23.932 -2.629 18.145 1.00 84.00 86 SER A N 1
ATOM 676 C CA . SER A 1 86 ? -24.317 -3.218 19.424 1.00 84.00 86 SER A CA 1
ATOM 677 C C . SER A 1 86 ? -23.185 -4.094 19.957 1.00 84.00 86 SER A C 1
ATOM 679 O O . SER A 1 86 ? -22.843 -5.120 19.374 1.00 84.00 86 SER A O 1
ATOM 681 N N . LEU A 1 87 ? -22.585 -3.704 21.079 1.00 85.25 87 LEU A N 1
ATOM 682 C CA . LEU A 1 87 ? -21.539 -4.500 21.721 1.00 85.25 87 LEU A CA 1
ATOM 683 C C . LEU A 1 87 ? -22.146 -5.431 22.774 1.00 85.25 87 LEU A C 1
ATOM 685 O O . LEU A 1 87 ? -22.811 -4.970 23.710 1.00 85.25 87 LEU A O 1
ATOM 689 N N . ASN A 1 88 ? -21.873 -6.732 22.648 1.00 86.81 88 ASN A N 1
ATOM 690 C CA . ASN A 1 88 ? -22.148 -7.702 23.703 1.00 86.81 88 ASN A CA 1
ATOM 691 C C . ASN A 1 88 ? -21.158 -7.476 24.861 1.00 86.81 88 ASN A C 1
ATOM 693 O O . ASN A 1 88 ? -19.965 -7.744 24.717 1.00 86.81 88 ASN A O 1
ATOM 697 N N . SER A 1 89 ? -21.654 -6.984 26.001 1.00 84.94 89 SER A N 1
ATOM 698 C CA . SER A 1 89 ? -20.830 -6.674 27.179 1.00 84.94 89 SER A CA 1
ATOM 699 C C . SER A 1 89 ? -20.155 -7.896 27.810 1.00 84.94 89 SER A C 1
ATOM 701 O O . SER A 1 89 ? -19.201 -7.722 28.561 1.00 84.94 89 SER A O 1
ATOM 703 N N . GLU A 1 90 ? -20.659 -9.108 27.565 1.00 87.62 90 GLU A N 1
ATOM 704 C CA . GLU A 1 90 ? -20.085 -10.344 28.116 1.00 87.62 90 GLU A CA 1
ATOM 705 C C . GLU A 1 90 ? -18.816 -10.758 27.369 1.00 87.62 90 GLU A C 1
ATOM 707 O O . GLU A 1 90 ? -17.917 -11.363 27.947 1.00 87.62 90 GLU A O 1
ATOM 712 N N . LEU A 1 91 ? -18.735 -10.405 26.083 1.00 86.56 91 LEU A N 1
ATOM 713 C CA . LEU A 1 91 ? -17.623 -10.760 25.202 1.00 86.56 91 LEU A CA 1
ATOM 714 C C . LEU A 1 91 ? -16.637 -9.606 25.010 1.00 86.56 91 LEU A C 1
ATOM 716 O O . LEU A 1 91 ? -15.446 -9.836 24.809 1.00 86.56 91 LEU A O 1
ATOM 720 N N . PHE A 1 92 ? -17.120 -8.362 25.063 1.00 88.75 92 PHE A N 1
ATOM 721 C CA . P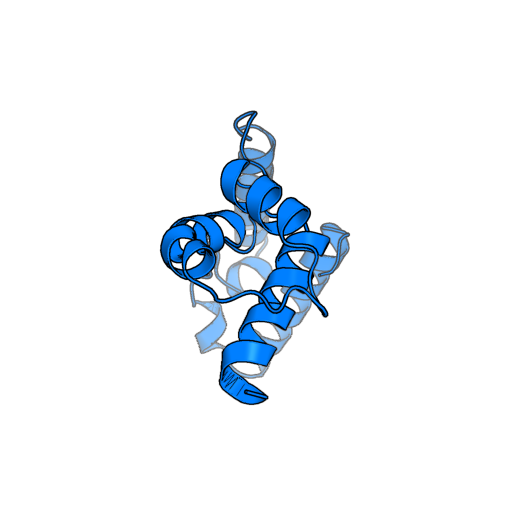HE A 1 92 ? -16.333 -7.178 24.739 1.00 88.75 92 PHE A CA 1
ATOM 722 C C . PHE A 1 92 ? -16.332 -6.161 25.880 1.00 88.75 92 PHE A C 1
ATOM 724 O O . PHE A 1 92 ? -17.368 -5.811 26.446 1.00 88.75 92 PHE A O 1
ATOM 731 N N . ASN A 1 93 ? -15.153 -5.600 26.159 1.00 89.06 93 ASN A N 1
ATOM 732 C CA . ASN A 1 93 ? -15.015 -4.477 27.079 1.00 89.06 93 ASN A CA 1
ATOM 733 C C . ASN A 1 93 ? -15.517 -3.180 26.416 1.00 89.06 93 ASN A C 1
ATOM 735 O O . ASN A 1 93 ? -14.808 -2.559 25.622 1.00 89.06 93 ASN A O 1
ATOM 739 N N . LYS A 1 94 ? -16.734 -2.752 26.770 1.00 87.19 94 LYS A N 1
ATOM 740 C CA . LYS A 1 94 ? -17.359 -1.534 26.225 1.00 87.19 94 LYS A CA 1
ATOM 741 C C . LYS A 1 94 ? -16.545 -0.264 26.464 1.00 87.19 94 LYS A C 1
ATOM 743 O O . LYS A 1 94 ? -16.394 0.527 25.540 1.00 87.19 94 LYS A O 1
ATOM 748 N N . GLN A 1 95 ? -15.975 -0.095 27.658 1.00 87.81 95 GLN A N 1
ATOM 749 C CA . GLN A 1 95 ? -15.196 1.103 27.990 1.00 87.81 95 GLN A CA 1
ATOM 750 C C . GLN A 1 95 ? -13.964 1.233 27.093 1.00 87.81 95 GLN A C 1
ATOM 752 O O . GLN A 1 95 ? -13.663 2.321 26.608 1.00 87.81 95 GLN A O 1
ATOM 757 N N . PHE A 1 96 ? -13.282 0.116 26.823 1.00 86.75 96 PHE A N 1
ATOM 758 C CA . PHE A 1 96 ? -12.147 0.091 25.904 1.00 86.75 96 PHE A CA 1
ATOM 759 C C . PHE A 1 96 ? -12.553 0.509 24.481 1.00 86.75 96 PHE A C 1
ATOM 761 O O . PHE A 1 96 ? -11.882 1.343 23.874 1.00 86.75 96 PHE A O 1
ATOM 768 N N . PHE A 1 97 ? -13.673 -0.012 23.968 1.00 87.81 97 PHE A N 1
ATOM 769 C CA . PHE A 1 97 ? -14.186 0.348 22.641 1.00 87.81 97 PHE A CA 1
ATOM 770 C C . PHE A 1 97 ? -14.573 1.822 22.546 1.00 87.81 97 PHE A C 1
ATOM 772 O O . PHE A 1 97 ? -14.186 2.499 21.597 1.00 87.81 97 PHE A O 1
ATOM 779 N N . GLU A 1 98 ? -15.316 2.334 23.525 1.00 86.50 98 GLU A N 1
ATOM 780 C CA . GLU A 1 98 ? -15.755 3.729 23.549 1.00 86.50 98 GLU A CA 1
ATOM 781 C C . GLU A 1 98 ? -14.562 4.687 23.587 1.00 86.50 98 GLU A C 1
ATOM 783 O O . GLU A 1 98 ? -14.512 5.637 22.805 1.00 86.50 98 GLU A O 1
ATOM 788 N N . GLN A 1 99 ? -13.561 4.403 24.425 1.00 86.81 99 GLN A N 1
ATOM 789 C CA . GLN A 1 99 ? -12.335 5.199 24.496 1.00 86.81 99 GLN A CA 1
ATOM 790 C C . GLN A 1 99 ? -11.542 5.150 23.184 1.00 86.81 99 GLN A C 1
ATOM 792 O O . GLN A 1 99 ? -11.082 6.187 22.702 1.00 86.81 99 GLN A O 1
ATOM 797 N N . ALA A 1 100 ? -11.402 3.975 22.567 1.00 85.44 100 ALA A N 1
ATOM 798 C CA . ALA A 1 100 ? -10.700 3.834 21.294 1.00 85.44 100 ALA A CA 1
ATOM 799 C C . ALA A 1 100 ? -11.428 4.559 20.142 1.00 85.44 100 ALA A C 1
ATOM 801 O O . ALA A 1 100 ? -10.792 5.282 19.370 1.00 85.44 100 ALA A O 1
ATOM 802 N N . LEU A 1 101 ? -12.762 4.463 20.083 1.00 85.12 101 LEU A N 1
ATOM 803 C CA . LEU A 1 101 ? -13.613 5.163 19.112 1.00 85.12 101 LEU A CA 1
ATOM 804 C C . LEU A 1 101 ? -13.612 6.685 19.296 1.00 85.12 101 LEU A C 1
ATOM 806 O O . LEU A 1 101 ? -13.759 7.411 18.309 1.00 85.12 101 LEU A O 1
ATOM 810 N N . GLN A 1 102 ? -13.488 7.183 20.529 1.00 83.94 102 GLN A N 1
ATOM 811 C CA . GLN A 1 102 ? -13.383 8.617 20.820 1.00 83.94 102 GLN A CA 1
ATOM 812 C C . GLN A 1 102 ? -12.015 9.168 20.417 1.00 83.94 102 GLN A C 1
ATOM 814 O O . GLN A 1 102 ? -11.946 10.184 19.730 1.00 83.94 102 GLN A O 1
ATOM 819 N N . ASN A 1 103 ? -10.944 8.456 20.763 1.00 81.56 103 ASN A N 1
ATOM 820 C CA . ASN A 1 103 ? -9.572 8.891 20.509 1.00 81.56 103 ASN A CA 1
ATOM 821 C C . ASN A 1 103 ? -9.123 8.708 19.050 1.00 81.56 103 ASN A C 1
ATOM 823 O O . ASN A 1 103 ? -8.027 9.140 18.704 1.00 81.56 103 ASN A O 1
ATOM 827 N N . GLY A 1 104 ? -9.935 8.059 18.203 1.00 71.50 104 GLY A N 1
ATOM 828 C CA . GLY A 1 104 ? -9.533 7.712 16.834 1.00 71.50 104 GLY A CA 1
ATOM 829 C C . GLY A 1 104 ? -8.367 6.728 16.811 1.00 71.50 104 GLY A C 1
ATOM 830 O O . GLY A 1 104 ? -7.491 6.807 15.957 1.00 71.50 104 GLY A O 1
ATOM 831 N N . ASN A 1 105 ? -8.307 5.847 17.809 1.00 70.12 105 ASN A N 1
ATOM 832 C CA . ASN A 1 105 ? -7.188 4.941 17.980 1.00 70.12 105 ASN A CA 1
ATOM 833 C C . ASN A 1 105 ? -7.365 3.713 17.080 1.00 70.12 105 ASN A C 1
ATOM 835 O O . ASN A 1 105 ? -8.039 2.764 17.462 1.00 70.12 105 ASN A O 1
ATOM 839 N N . CYS A 1 106 ? -6.724 3.715 15.913 1.00 72.38 106 CYS A N 1
ATOM 840 C CA . CYS A 1 106 ? -6.682 2.585 14.979 1.00 72.38 106 CYS A CA 1
ATOM 841 C C . CYS A 1 106 ? -5.604 1.544 15.327 1.00 72.38 106 CYS A C 1
ATOM 843 O O . CYS A 1 106 ? -5.036 0.911 14.433 1.00 72.38 106 CYS A O 1
ATOM 845 N N . ASN A 1 107 ? -5.246 1.372 16.605 1.00 81.00 107 ASN A N 1
ATOM 846 C CA . ASN A 1 107 ? -4.245 0.366 16.943 1.00 81.00 107 ASN A CA 1
ATOM 847 C C . ASN A 1 107 ? -4.713 -1.046 16.550 1.00 81.00 107 ASN A C 1
ATOM 849 O O . ASN A 1 107 ? -5.902 -1.336 16.404 1.00 81.00 107 ASN A O 1
ATOM 853 N N . HIS A 1 108 ? -3.739 -1.933 16.359 1.00 80.44 108 HIS A N 1
ATOM 854 C CA . HIS A 1 108 ? -3.994 -3.276 15.854 1.00 80.44 108 HIS A CA 1
ATOM 855 C C . HIS A 1 108 ? -5.012 -4.044 16.709 1.00 80.44 108 HIS A C 1
ATOM 857 O O . HIS A 1 108 ? -5.939 -4.634 16.161 1.00 80.44 108 HIS A O 1
ATOM 863 N N . ASP A 1 109 ? -4.873 -3.984 18.033 1.00 83.69 109 ASP A N 1
ATOM 864 C CA . ASP A 1 109 ? -5.728 -4.724 18.964 1.00 83.69 109 ASP A CA 1
ATOM 865 C C . ASP A 1 109 ? -7.184 -4.251 18.899 1.00 83.69 109 ASP A C 1
ATOM 867 O O . ASP A 1 109 ? -8.107 -5.066 18.880 1.00 83.69 109 ASP A O 1
ATOM 871 N N . PHE A 1 110 ? -7.402 -2.939 18.788 1.00 87.12 110 PHE A N 1
ATOM 872 C CA . PHE A 1 110 ? -8.729 -2.372 18.603 1.00 87.12 110 PHE A CA 1
ATOM 873 C C . PHE A 1 110 ? -9.333 -2.773 17.256 1.00 87.12 110 PHE A C 1
ATOM 875 O O . PHE A 1 110 ? -10.480 -3.210 17.219 1.00 87.12 110 PHE A O 1
ATOM 882 N N . LEU A 1 111 ? -8.574 -2.707 16.157 1.00 86.75 111 LEU A N 1
ATOM 883 C CA . LEU A 1 111 ? -9.063 -3.131 14.839 1.00 86.75 111 LEU A CA 1
ATOM 884 C C . LEU A 1 111 ? -9.431 -4.625 14.809 1.00 86.75 111 LEU A C 1
ATOM 886 O O . LEU A 1 111 ? -10.426 -5.008 14.190 1.00 86.75 111 LEU A O 1
ATOM 890 N N . VAL A 1 112 ? -8.669 -5.471 15.508 1.00 87.62 112 VAL A N 1
ATOM 891 C CA . VAL A 1 112 ? -8.984 -6.899 15.668 1.00 87.62 112 VAL A CA 1
ATOM 892 C C . VAL A 1 112 ? -10.276 -7.081 16.464 1.00 87.62 112 VAL A C 1
ATOM 894 O O . VAL A 1 112 ? -11.171 -7.797 16.010 1.00 87.62 112 VAL A O 1
ATOM 897 N N . ALA A 1 113 ? -10.411 -6.405 17.606 1.00 88.06 113 ALA A N 1
ATOM 898 C CA . ALA A 1 113 ? -11.616 -6.475 18.427 1.00 88.06 113 ALA A CA 1
ATOM 899 C C . ALA A 1 113 ? -12.857 -5.976 17.662 1.00 88.06 113 ALA A C 1
ATOM 901 O O . ALA A 1 113 ? -13.912 -6.608 17.703 1.00 88.06 113 ALA A O 1
ATOM 902 N N . MET A 1 114 ? -12.723 -4.891 16.895 1.00 87.25 114 MET A N 1
ATOM 903 C CA . MET A 1 114 ? -13.766 -4.351 16.018 1.00 87.25 114 MET A CA 1
ATOM 904 C C . MET A 1 114 ? -14.215 -5.356 14.954 1.00 87.25 114 MET A C 1
ATOM 906 O O . MET A 1 114 ? -15.414 -5.522 14.733 1.00 87.25 114 MET A O 1
ATOM 910 N N . SER A 1 115 ? -13.271 -6.056 14.320 1.00 87.38 115 SER A N 1
ATOM 911 C CA . SER A 1 115 ? -13.574 -7.107 13.339 1.00 87.38 115 SER A CA 1
ATOM 912 C C . SER A 1 115 ? -14.373 -8.257 13.964 1.00 87.38 115 SER A C 1
ATOM 914 O O . SER A 1 115 ? -15.372 -8.710 13.402 1.00 87.38 115 SER A O 1
ATOM 916 N N . GLN A 1 116 ? -13.999 -8.683 15.174 1.00 89.31 116 GLN A N 1
ATOM 917 C CA . GLN A 1 116 ? -14.719 -9.719 15.919 1.00 89.31 116 GLN A CA 1
ATOM 918 C C . GLN A 1 116 ? -16.128 -9.268 16.322 1.00 89.31 116 GLN A C 1
ATOM 920 O O . GLN A 1 116 ? -17.081 -10.032 16.175 1.00 89.31 116 GLN A O 1
ATOM 925 N N . ALA A 1 117 ? -16.278 -8.024 16.781 1.00 87.94 117 ALA A N 1
ATOM 926 C CA . ALA A 1 117 ? -17.577 -7.448 17.117 1.00 87.94 117 ALA A CA 1
ATOM 927 C C . ALA A 1 117 ? -18.490 -7.340 15.886 1.00 87.94 117 ALA A C 1
ATOM 929 O O . ALA A 1 117 ? -19.681 -7.641 15.969 1.00 87.94 117 ALA A O 1
ATOM 930 N N . TYR A 1 118 ? -17.944 -6.958 14.727 1.00 86.06 118 TYR A N 1
ATOM 931 C CA . TYR A 1 118 ? -18.682 -6.964 13.465 1.00 86.06 118 TYR A CA 1
ATOM 932 C C . TYR A 1 118 ? -19.157 -8.376 13.100 1.00 86.06 118 TYR A C 1
ATOM 934 O O . TYR A 1 118 ? -20.350 -8.570 12.861 1.00 86.06 118 TYR A O 1
ATOM 942 N N . TYR A 1 119 ? -18.245 -9.357 13.115 1.00 86.69 119 TYR A N 1
ATOM 943 C CA . TYR A 1 119 ? -18.544 -10.756 12.800 1.00 86.69 119 TYR A CA 1
ATOM 944 C C . TYR A 1 119 ? -19.643 -11.319 13.707 1.00 86.69 119 TYR A C 1
ATOM 946 O O . TYR A 1 119 ? -20.605 -11.910 13.219 1.00 86.69 119 TYR A O 1
ATOM 954 N N . HIS A 1 120 ? -19.538 -11.087 15.018 1.00 84.75 120 HIS A N 1
ATOM 955 C CA . HIS A 1 120 ? -20.542 -11.528 15.982 1.00 84.75 120 HIS A CA 1
ATOM 956 C C . HIS A 1 120 ? -21.928 -10.963 15.653 1.00 84.75 120 HIS A C 1
ATOM 958 O O . HIS A 1 120 ? -22.901 -11.702 15.663 1.00 84.75 120 HIS A O 1
ATOM 964 N N . ASN A 1 121 ? -22.019 -9.673 15.326 1.00 81.44 121 ASN A N 1
ATOM 965 C CA . ASN A 1 121 ? -23.302 -9.020 15.057 1.00 81.44 121 ASN A CA 1
ATOM 966 C C . ASN A 1 121 ? -23.941 -9.391 13.707 1.00 81.44 121 ASN A C 1
ATOM 968 O O . ASN A 1 121 ? -25.136 -9.181 13.552 1.00 81.44 121 ASN A O 1
ATOM 972 N N . HIS A 1 122 ? -23.167 -9.866 12.724 1.00 78.81 122 HIS A N 1
ATOM 973 C CA . HIS A 1 122 ? -23.662 -10.053 11.348 1.00 78.81 122 HIS A CA 1
ATOM 974 C C . HIS A 1 122 ? -23.667 -11.500 10.860 1.00 78.81 122 HIS A C 1
ATOM 976 O O . HIS A 1 122 ? -24.367 -11.806 9.899 1.00 78.81 122 HIS A O 1
ATOM 982 N N . ILE A 1 123 ? -22.840 -12.369 11.443 1.00 72.62 123 ILE A N 1
ATOM 983 C CA . ILE A 1 123 ? -22.636 -13.736 10.942 1.00 72.62 123 ILE A CA 1
ATOM 984 C C . ILE A 1 123 ? -23.033 -14.778 11.988 1.00 72.62 123 ILE A C 1
ATOM 986 O O . ILE A 1 123 ? -23.553 -15.828 11.623 1.00 72.62 123 ILE A O 1
ATOM 990 N N . ALA A 1 124 ? -22.775 -14.510 13.270 1.00 65.44 124 ALA A N 1
ATOM 991 C CA . ALA A 1 124 ? -23.076 -15.447 14.354 1.00 65.44 124 ALA A CA 1
ATOM 992 C C . ALA A 1 124 ? -24.356 -15.108 15.142 1.00 65.44 124 ALA A C 1
ATOM 994 O O . ALA A 1 124 ? -24.791 -15.938 15.940 1.00 65.44 124 ALA A O 1
ATOM 995 N N . GLY A 1 125 ? -24.902 -13.902 14.951 1.00 56.44 125 GLY A N 1
ATOM 996 C CA . GLY A 1 125 ? -26.081 -13.371 15.640 1.00 56.44 125 GLY A CA 1
ATOM 997 C C . GLY A 1 125 ? -27.365 -13.505 14.840 1.00 56.44 125 GLY A C 1
ATOM 998 O O . GLY A 1 125 ? -27.286 -13.467 13.592 1.00 56.44 125 GLY A O 1
#